Protein AF-A0A962RKI9-F1 (afdb_monomer_lite)

Foldseek 3Di:
DLVPQPAAPAEDDQPDDDDPRVVVVVVVVVSHYND

Sequence (35 aa):
MNDRLPLHGVRVLDLSRIIAGPNCTMQLADLGAEV

Secondary structure (DSSP, 8-state):
--TTSTTTT-B------TTHHHHHHHHHHHTT-B-

Radius of gyration: 10.1 Å; chains: 1; bounding box: 22×14×27 Å

Structure (mmCIF, N/CA/C/O backbone):
data_AF-A0A962RKI9-F1
#
_entry.id   AF-A0A962RKI9-F1
#
loop_
_atom_site.group_PDB
_atom_site.id
_atom_site.type_symbol
_atom_site.label_atom_id
_atom_site.label_alt_id
_atom_site.label_comp_id
_atom_site.label_asym_id
_atom_site.label_entity_id
_atom_site.label_seq_id
_atom_site.pdbx_PDB_ins_code
_atom_site.Cartn_x
_atom_site.Cartn_y
_atom_site.Cartn_z
_atom_site.occupancy
_atom_site.B_iso_or_equiv
_atom_site.auth_seq_id
_atom_site.auth_comp_id
_atom_site.auth_asym_id
_atom_site.auth_atom_id
_atom_site.pdbx_PDB_model_num
ATOM 1 N N . MET A 1 1 ? -6.030 1.972 18.089 1.00 56.41 1 MET A N 1
ATOM 2 C CA . MET A 1 1 ? -6.318 3.424 18.151 1.00 56.41 1 MET A CA 1
ATOM 3 C C . MET A 1 1 ? -6.032 4.089 16.799 1.00 56.41 1 MET A C 1
ATOM 5 O O . MET A 1 1 ? -5.360 5.108 16.767 1.00 56.41 1 MET A O 1
ATOM 9 N N . ASN A 1 2 ? -6.533 3.537 15.687 1.00 59.72 2 ASN A N 1
ATOM 10 C CA . ASN A 1 2 ? -6.323 4.125 14.354 1.00 59.72 2 ASN A CA 1
ATOM 11 C C . ASN A 1 2 ? -7.632 4.304 13.564 1.00 59.72 2 ASN A C 1
ATOM 13 O O . ASN A 1 2 ? -7.589 4.702 12.407 1.00 59.72 2 ASN A O 1
ATOM 17 N N . ASP A 1 3 ? -8.792 4.106 14.207 1.00 69.75 3 ASP A N 1
ATOM 18 C CA . ASP A 1 3 ? -10.125 4.126 13.576 1.00 69.75 3 ASP A CA 1
ATOM 19 C C . ASP A 1 3 ? -10.541 5.487 12.980 1.00 69.75 3 ASP A C 1
ATOM 21 O O . ASP A 1 3 ? -11.648 5.624 12.469 1.00 69.75 3 ASP A O 1
ATOM 25 N N . ARG A 1 4 ? -9.688 6.517 13.071 1.00 87.31 4 ARG A N 1
ATOM 26 C CA . ARG A 1 4 ? -9.941 7.860 12.521 1.00 87.31 4 ARG A CA 1
ATOM 27 C C . ARG A 1 4 ? -9.054 8.231 11.339 1.00 87.31 4 ARG A C 1
ATOM 29 O O . ARG A 1 4 ? -9.246 9.314 10.790 1.00 87.31 4 ARG A O 1
ATOM 36 N N . LEU A 1 5 ? -8.064 7.413 10.981 1.00 95.44 5 LEU A N 1
ATOM 37 C CA . LEU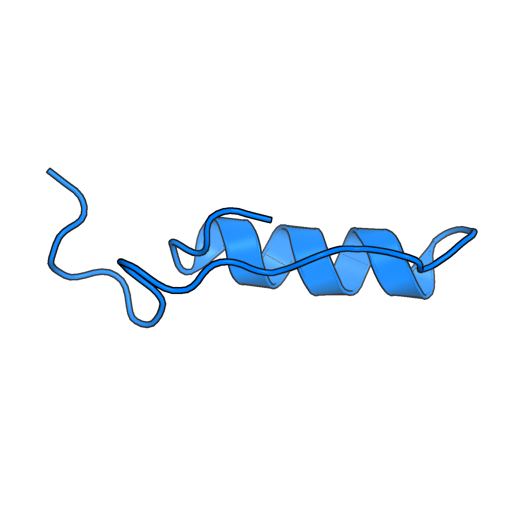 A 1 5 ? -7.240 7.740 9.823 1.00 95.44 5 LEU A CA 1
ATOM 38 C C . LEU A 1 5 ? -8.034 7.529 8.524 1.00 95.44 5 LEU A C 1
ATOM 40 O O . LEU A 1 5 ? -8.846 6.603 8.462 1.00 95.44 5 LEU A O 1
ATOM 44 N N . PRO A 1 6 ? -7.819 8.365 7.490 1.00 97.19 6 PRO A N 1
ATOM 45 C CA . PRO A 1 6 ? -8.663 8.367 6.296 1.00 97.19 6 PRO A CA 1
ATOM 46 C C . PRO A 1 6 ? -8.742 7.028 5.553 1.00 97.19 6 PRO A C 1
ATOM 48 O O . PRO A 1 6 ? -9.744 6.774 4.892 1.00 97.19 6 PRO A O 1
ATOM 51 N N . LEU A 1 7 ? -7.708 6.185 5.654 1.00 97.50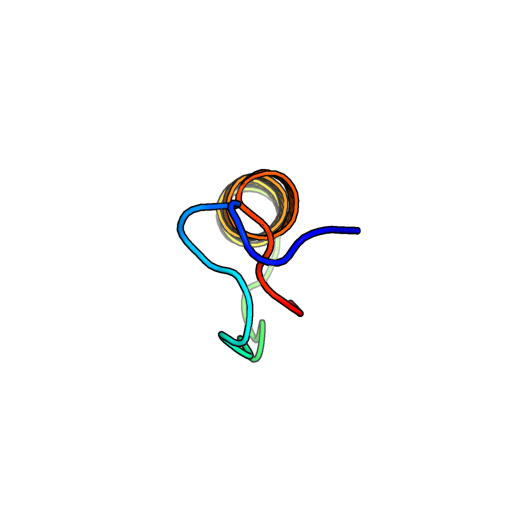 7 LEU A N 1
ATOM 52 C CA . LEU A 1 7 ? -7.640 4.875 5.000 1.00 97.50 7 LEU A CA 1
ATOM 53 C C . LEU A 1 7 ? -7.698 3.697 5.982 1.00 97.50 7 LEU A C 1
ATOM 55 O O . LEU A 1 7 ? -7.359 2.573 5.612 1.00 97.50 7 LEU A O 1
ATOM 59 N N . HIS A 1 8 ? -8.149 3.919 7.219 1.00 97.31 8 HIS A N 1
ATOM 60 C CA . HIS A 1 8 ? -8.317 2.829 8.174 1.00 97.31 8 HIS A CA 1
ATOM 61 C C . HIS A 1 8 ? -9.229 1.720 7.617 1.00 97.31 8 HIS A C 1
ATOM 63 O O . HIS A 1 8 ? -10.349 1.979 7.176 1.00 97.31 8 HIS A O 1
ATOM 69 N N . GLY A 1 9 ? -8.754 0.471 7.666 1.00 95.94 9 GLY A N 1
ATOM 70 C CA . GLY A 1 9 ? -9.479 -0.708 7.179 1.00 95.94 9 GLY A CA 1
ATOM 71 C C . GLY A 1 9 ? -9.336 -0.985 5.677 1.00 95.94 9 GLY A C 1
ATOM 72 O O . GLY A 1 9 ? -9.866 -1.986 5.195 1.00 95.94 9 GLY A O 1
ATOM 73 N N . VAL A 1 10 ? -8.610 -0.145 4.932 1.00 97.25 10 VAL A N 1
ATOM 74 C CA . VAL A 1 10 ? -8.262 -0.403 3.529 1.00 97.25 10 VAL A CA 1
ATOM 75 C C . VAL A 1 10 ? -7.026 -1.299 3.464 1.00 97.25 10 VAL A C 1
ATOM 77 O O . VAL A 1 10 ? -6.024 -1.014 4.114 1.00 97.25 10 VAL A O 1
ATOM 80 N N . ARG A 1 11 ? -7.094 -2.358 2.647 1.00 98.00 11 ARG A N 1
ATOM 81 C CA . ARG A 1 11 ? -5.980 -3.275 2.365 1.00 98.00 11 ARG A CA 1
ATOM 82 C C . ARG A 1 11 ? -5.512 -3.084 0.926 1.00 98.00 11 ARG A C 1
ATOM 84 O O . ARG A 1 11 ? -6.325 -3.184 0.005 1.00 98.00 11 ARG A O 1
ATOM 91 N N . VAL A 1 12 ? -4.233 -2.800 0.733 1.00 97.62 12 VAL A N 1
ATOM 92 C CA . VAL A 1 12 ? -3.604 -2.570 -0.570 1.00 97.62 12 VAL A CA 1
ATOM 93 C C . VAL A 1 12 ? -2.643 -3.721 -0.837 1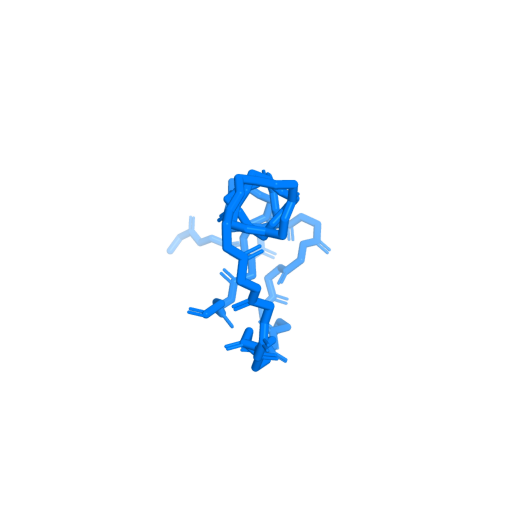.00 97.62 12 VAL A C 1
ATOM 95 O O . VAL A 1 12 ? -1.968 -4.180 0.065 1.00 97.62 12 VAL A O 1
ATOM 98 N N . LEU A 1 13 ? -2.606 -4.224 -2.070 1.00 97.94 13 LEU A N 1
ATOM 99 C CA . LEU A 1 13 ? -1.573 -5.161 -2.505 1.00 97.94 13 LEU A CA 1
ATOM 100 C C . LEU A 1 13 ? -0.600 -4.402 -3.403 1.00 97.94 13 LEU A C 1
ATOM 102 O O . LEU A 1 13 ? -0.952 -4.048 -4.531 1.00 97.94 13 LEU A O 1
ATOM 106 N N . ASP A 1 14 ? 0.612 -4.158 -2.913 1.00 97.56 14 ASP A N 1
ATOM 107 C CA . ASP A 1 14 ? 1.644 -3.482 -3.693 1.00 97.56 14 ASP A CA 1
ATOM 108 C C . ASP A 1 14 ? 2.400 -4.466 -4.609 1.00 97.56 14 ASP A C 1
ATOM 110 O O . ASP A 1 14 ? 3.181 -5.304 -4.162 1.00 97.56 14 ASP A O 1
ATOM 114 N N . LEU A 1 15 ? 2.163 -4.358 -5.921 1.00 97.62 15 LEU A N 1
ATOM 115 C CA . LEU A 1 15 ? 2.892 -5.086 -6.976 1.00 97.62 15 LEU A CA 1
ATOM 116 C C . LEU A 1 15 ? 3.819 -4.168 -7.784 1.00 97.62 15 LEU A C 1
ATOM 118 O O . LEU A 1 15 ? 4.259 -4.507 -8.889 1.00 97.62 15 LEU A O 1
ATOM 122 N N . SER A 1 16 ? 4.066 -2.964 -7.278 1.00 95.75 16 SER A N 1
ATOM 123 C CA . SER A 1 16 ? 4.915 -1.988 -7.933 1.00 95.75 16 SER A CA 1
ATOM 124 C C . SER A 1 16 ? 6.399 -2.342 -7.791 1.00 95.75 16 SER A C 1
ATOM 126 O O . SER A 1 16 ? 6.806 -3.249 -7.066 1.00 95.75 16 SER A O 1
ATOM 128 N N . ARG A 1 17 ? 7.241 -1.650 -8.563 1.00 93.44 17 ARG A N 1
ATOM 129 C CA . ARG A 1 17 ? 8.696 -1.839 -8.559 1.00 93.44 17 ARG A CA 1
ATOM 130 C C . ARG A 1 17 ? 9.397 -0.489 -8.544 1.00 93.44 17 ARG A C 1
ATOM 132 O O . ARG A 1 17 ? 8.833 0.521 -8.966 1.00 93.44 17 ARG A O 1
ATOM 139 N N . ILE A 1 18 ? 10.676 -0.514 -8.175 1.00 94.94 18 ILE A N 1
ATOM 140 C CA . ILE A 1 18 ? 11.550 0.666 -8.118 1.00 94.94 18 ILE A CA 1
ATOM 141 C C . ILE A 1 18 ? 11.001 1.670 -7.091 1.00 94.94 18 ILE A C 1
ATOM 143 O O . ILE A 1 18 ? 10.552 1.238 -6.042 1.00 94.94 18 ILE A O 1
ATOM 147 N N . ILE A 1 19 ? 11.096 2.981 -7.318 1.00 93.56 19 ILE A N 1
ATOM 148 C CA . ILE A 1 19 ? 10.920 4.001 -6.270 1.00 93.56 19 ILE A CA 1
ATOM 149 C C . ILE A 1 19 ? 9.521 4.614 -6.286 1.00 93.56 19 ILE A C 1
ATOM 151 O O . ILE A 1 19 ? 8.955 4.862 -5.228 1.00 93.56 19 ILE A O 1
ATOM 155 N N . ALA A 1 20 ? 8.945 4.856 -7.467 1.00 96.25 20 ALA A N 1
ATOM 156 C CA . ALA A 1 20 ? 7.683 5.590 -7.571 1.00 96.25 20 ALA A CA 1
ATOM 157 C C . ALA A 1 20 ? 6.522 4.867 -6.870 1.00 96.25 20 ALA A C 1
ATOM 159 O O . ALA A 1 20 ? 5.708 5.504 -6.205 1.00 96.25 20 ALA A O 1
ATOM 160 N N . GLY A 1 21 ? 6.479 3.541 -7.000 1.00 95.56 21 GLY A N 1
ATOM 161 C CA . GLY A 1 21 ? 5.444 2.705 -6.411 1.00 95.56 21 GLY A CA 1
ATOM 162 C C . GLY A 1 21 ? 5.517 2.617 -4.884 1.00 95.56 21 GLY A C 1
ATOM 163 O O . GLY A 1 21 ? 4.600 3.126 -4.241 1.00 95.56 21 GLY A O 1
ATOM 164 N N . PRO A 1 22 ? 6.628 2.126 -4.296 1.00 95.00 22 PRO A N 1
ATOM 165 C CA . PRO A 1 22 ? 6.802 2.093 -2.845 1.00 95.00 22 PRO A CA 1
ATOM 166 C C . PRO A 1 22 ? 6.673 3.471 -2.190 1.00 95.00 22 PRO A C 1
ATOM 168 O O . PRO A 1 22 ? 6.152 3.587 -1.089 1.00 95.00 22 PRO A O 1
ATOM 171 N N . ASN A 1 23 ? 7.089 4.550 -2.865 1.00 97.50 23 ASN A N 1
ATOM 172 C CA . ASN A 1 23 ? 6.878 5.905 -2.350 1.00 97.50 23 ASN A CA 1
ATOM 173 C C . ASN A 1 23 ? 5.393 6.279 -2.261 1.00 97.50 23 ASN A C 1
ATOM 175 O O . ASN A 1 23 ? 4.969 6.881 -1.279 1.00 97.50 23 ASN A O 1
ATOM 179 N N . CYS A 1 24 ? 4.601 5.925 -3.273 1.00 97.88 24 CYS A N 1
ATOM 180 C CA . CYS A 1 24 ? 3.161 6.154 -3.246 1.00 97.88 24 CYS A CA 1
ATOM 181 C C . CYS A 1 24 ? 2.499 5.350 -2.124 1.00 97.88 24 CYS A C 1
ATOM 183 O O . CYS A 1 24 ? 1.714 5.897 -1.353 1.00 97.88 24 CYS A O 1
ATOM 185 N N . THR A 1 25 ? 2.833 4.069 -1.998 1.00 97.69 25 THR A N 1
ATOM 186 C CA . THR A 1 25 ? 2.180 3.186 -1.033 1.00 97.69 25 THR A CA 1
ATOM 187 C C . THR A 1 25 ? 2.622 3.453 0.410 1.00 97.69 25 THR A C 1
ATOM 189 O O . THR A 1 25 ? 1.796 3.351 1.312 1.00 97.69 25 THR A O 1
ATOM 192 N N . MET A 1 26 ? 3.840 3.961 0.642 1.00 97.50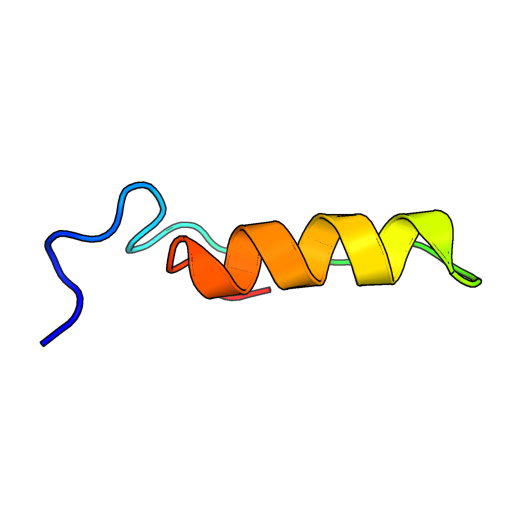 26 MET A N 1
ATOM 193 C CA . MET A 1 26 ? 4.236 4.516 1.948 1.00 97.50 26 MET A CA 1
ATOM 194 C C . MET A 1 26 ? 3.313 5.658 2.402 1.00 97.50 26 MET A C 1
ATOM 196 O O . MET A 1 26 ? 2.872 5.664 3.547 1.00 97.50 26 MET A O 1
ATOM 200 N N . GLN A 1 27 ? 2.932 6.574 1.504 1.00 98.12 27 GLN A N 1
ATOM 201 C CA . GLN A 1 27 ? 1.976 7.640 1.842 1.00 98.12 27 GLN A CA 1
ATOM 202 C C . GLN A 1 27 ? 0.580 7.087 2.171 1.00 98.12 27 GLN A C 1
ATOM 204 O O . GLN A 1 27 ? -0.128 7.648 3.004 1.00 98.12 27 GLN A O 1
ATOM 209 N N . LEU A 1 28 ? 0.166 5.983 1.536 1.00 98.06 28 LEU A N 1
ATOM 210 C CA . LEU A 1 28 ? -1.098 5.315 1.866 1.00 98.06 28 LEU A CA 1
ATOM 211 C C . LEU A 1 28 ? -1.047 4.674 3.261 1.00 98.06 28 LEU A C 1
ATOM 213 O O . LEU A 1 28 ? -2.028 4.758 4.003 1.00 98.06 28 LEU A O 1
ATOM 217 N N . ALA A 1 29 ? 0.092 4.087 3.63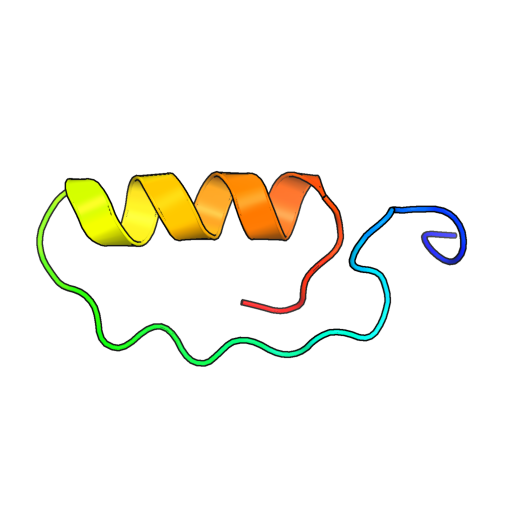8 1.00 97.06 29 ALA A N 1
ATOM 218 C CA . ALA A 1 29 ? 0.305 3.538 4.975 1.00 97.06 29 ALA A CA 1
ATOM 219 C C . ALA A 1 29 ? 0.262 4.634 6.056 1.00 97.06 29 ALA A C 1
ATOM 221 O O . ALA A 1 29 ? -0.396 4.453 7.081 1.00 97.06 29 ALA A O 1
ATOM 222 N N . ASP A 1 30 ? 0.856 5.805 5.795 1.00 97.12 30 ASP A N 1
ATOM 223 C CA . ASP A 1 30 ? 0.781 6.971 6.693 1.00 97.12 30 ASP A CA 1
ATOM 224 C C . ASP A 1 30 ? -0.667 7.442 6.924 1.00 97.12 30 ASP A C 1
ATOM 226 O O . ASP A 1 30 ? -1.020 7.930 8.000 1.00 97.12 30 ASP A O 1
ATOM 230 N N . LEU A 1 31 ? -1.535 7.260 5.924 1.00 97.69 31 LEU A N 1
ATOM 231 C CA . LEU A 1 31 ? -2.970 7.543 6.006 1.00 97.69 31 LEU A CA 1
ATOM 232 C C . LEU A 1 31 ? -3.791 6.387 6.603 1.00 97.69 31 LEU A C 1
ATOM 234 O O . LEU A 1 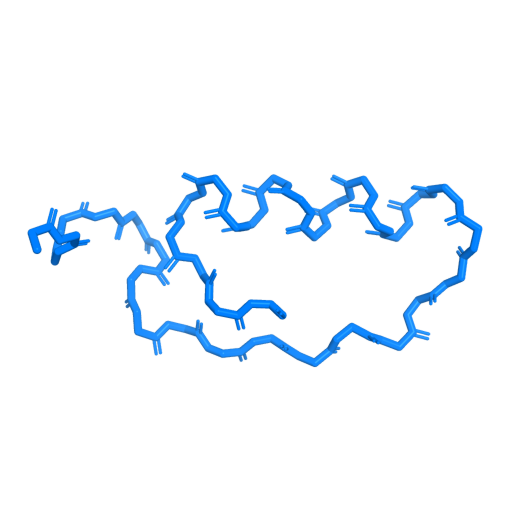31 ? -5.019 6.487 6.660 1.00 97.69 31 LEU A O 1
ATOM 238 N N . GLY A 1 32 ? -3.145 5.318 7.070 1.00 96.62 32 GLY A N 1
ATOM 239 C CA . GLY A 1 32 ? -3.761 4.225 7.822 1.00 96.62 32 GLY A CA 1
ATOM 240 C C . GLY A 1 32 ? -4.125 2.975 7.021 1.00 96.62 32 GLY A C 1
ATOM 241 O O . GLY A 1 32 ? -4.826 2.123 7.570 1.00 96.62 32 GLY A O 1
ATOM 242 N N . ALA A 1 33 ? -3.680 2.853 5.767 1.00 97.56 33 ALA A N 1
ATOM 243 C CA . ALA A 1 33 ? -3.880 1.640 4.976 1.00 97.56 33 ALA A CA 1
ATOM 244 C C . ALA A 1 33 ? -2.947 0.497 5.426 1.00 97.56 33 ALA A C 1
ATOM 246 O O . ALA A 1 33 ? -1.801 0.728 5.809 1.00 97.56 33 ALA A O 1
ATOM 247 N N . GLU A 1 34 ? -3.424 -0.745 5.325 1.00 97.31 34 GLU A N 1
ATOM 248 C CA . GLU A 1 34 ? -2.602 -1.961 5.393 1.00 97.31 34 GLU A CA 1
ATOM 249 C C . GLU A 1 34 ? -2.087 -2.256 3.981 1.00 97.31 34 GLU A C 1
ATOM 251 O O . GLU A 1 34 ? -2.824 -2.778 3.146 1.00 97.31 34 GLU A O 1
ATOM 256 N N . VAL A 1 35 ? -0.857 -1.830 3.704 1.00 95.50 35 VAL A N 1
ATOM 257 C CA . VAL A 1 35 ? -0.185 -1.954 2.401 1.00 95.50 35 VAL A CA 1
ATOM 258 C C . VAL A 1 35 ? 0.667 -3.213 2.332 1.00 95.50 35 VAL A C 1
ATOM 260 O O . VAL A 1 35 ? 1.365 -3.489 3.332 1.00 95.50 35 VAL A O 1
#

pLDDT: mean 93.5, std 10.0, range [56.41, 98.12]